Protein AF-A0A0F9Q353-F1 (afdb_monomer)

Radius of gyration: 12.49 Å; Cα contacts (8 Å, |Δi|>4): 175; chains: 1; bounding box: 30×31×24 Å

Mean predicted aligned error: 6.6 Å

Solvent-accessible surface area (backbone atoms only — not comparable to full-atom values): 4764 Å² total; per-residue (Å²): 137,80,73,57,53,76,43,81,34,39,26,71,79,40,63,43,52,67,62,39,36,27,15,77,24,62,37,100,82,70,82,49,69,42,87,72,24,37,35,82,45,75,51,38,91,61,36,56,27,24,27,67,54,62,32,96,53,70,33,55,62,44,41,32,32,37,59,38,44,84,82,71,77,42,87,64,80,46,75,80,83,125

pLDDT: mean 84.51, std 13.55, range [41.09, 95.44]

Foldseek 3Di:
DDQWDKDKFFEDFDWFDFFFFKAFDADPVNPDTDPRYIDGDQAQVRGQFGFHDGGPGTDRMTIGTGHHCVVPPHRDHGDPDD

Secondary structure (DSSP, 8-state):
--SEEEEEEEEEEEEE-TT-EEEEEEPTTSSSEEEEEEEE-S-GGG-SEEESS-EEEEEEEEEEEEE-TTTTTSSPPPP---

Sequence (82 aa):
MATTGVFEFDCASSTFELGDLLGPDDNSAQDALVNQQAITVTNAARAVGRCAKRAESAVLVVLVDIKSTIMYGGPQEGIAST

Structure (mmCIF, N/CA/C/O backbone):
data_AF-A0A0F9Q353-F1
#
_entry.id   AF-A0A0F9Q353-F1
#
loop_
_atom_site.group_PDB
_atom_site.id
_atom_site.type_symbol
_atom_site.label_atom_id
_atom_site.label_alt_id
_atom_site.label_comp_id
_atom_site.label_asym_id
_atom_site.label_entity_id
_atom_site.label_seq_id
_atom_site.pdbx_PDB_ins_code
_atom_site.Cartn_x
_atom_site.Cartn_y
_atom_site.Cartn_z
_atom_site.occupancy
_atom_site.B_iso_or_equiv
_atom_site.auth_seq_id
_atom_site.auth_comp_id
_atom_site.auth_asym_id
_atom_site.auth_atom_id
_atom_site.pdbx_PDB_model_num
ATOM 1 N N . MET A 1 1 ? 15.493 -1.416 10.313 1.00 51.75 1 MET A N 1
ATOM 2 C CA . MET A 1 1 ? 15.034 -1.837 8.973 1.00 51.75 1 MET A CA 1
ATOM 3 C C . MET A 1 1 ? 13.899 -2.817 9.163 1.00 51.75 1 MET A C 1
ATOM 5 O O . MET A 1 1 ? 14.091 -3.773 9.902 1.00 51.75 1 MET A O 1
ATOM 9 N N . ALA A 1 2 ? 12.730 -2.552 8.587 1.00 57.69 2 ALA A N 1
ATOM 10 C CA . ALA A 1 2 ? 11.580 -3.438 8.705 1.00 57.69 2 ALA A CA 1
ATOM 11 C C . ALA A 1 2 ? 11.447 -4.276 7.433 1.00 57.69 2 ALA A C 1
ATOM 13 O O . ALA A 1 2 ? 11.236 -3.735 6.354 1.00 57.69 2 ALA A O 1
ATOM 14 N N . THR A 1 3 ? 11.622 -5.589 7.552 1.00 63.09 3 THR A N 1
ATOM 15 C CA . THR A 1 3 ? 11.426 -6.551 6.451 1.00 63.09 3 THR A CA 1
ATOM 16 C C . THR A 1 3 ? 10.000 -7.111 6.413 1.00 63.09 3 THR A C 1
ATOM 18 O O . THR A 1 3 ? 9.657 -7.863 5.505 1.00 63.09 3 THR A O 1
ATOM 21 N N . THR A 1 4 ? 9.189 -6.764 7.414 1.00 70.25 4 THR A N 1
ATOM 22 C CA . THR A 1 4 ? 7.785 -7.141 7.600 1.00 70.25 4 THR A CA 1
ATOM 23 C C . THR A 1 4 ? 7.170 -6.185 8.625 1.00 70.25 4 THR A C 1
ATOM 25 O O . THR A 1 4 ? 7.886 -5.687 9.500 1.00 70.25 4 THR A O 1
ATOM 28 N N . GLY A 1 5 ? 5.863 -5.941 8.542 1.00 84.81 5 GLY A N 1
ATOM 29 C CA . GLY A 1 5 ? 5.130 -5.162 9.539 1.00 84.81 5 GLY A CA 1
ATOM 30 C C . GLY A 1 5 ? 4.105 -4.220 8.923 1.00 84.81 5 GLY A C 1
ATOM 31 O O . GLY A 1 5 ? 4.131 -3.954 7.722 1.00 84.81 5 GLY A O 1
ATOM 32 N N . VAL A 1 6 ? 3.222 -3.709 9.779 1.00 91.06 6 VAL A N 1
ATOM 33 C CA . VAL A 1 6 ? 2.193 -2.740 9.401 1.00 91.06 6 VAL A CA 1
ATOM 34 C C . VAL A 1 6 ? 2.730 -1.330 9.608 1.00 91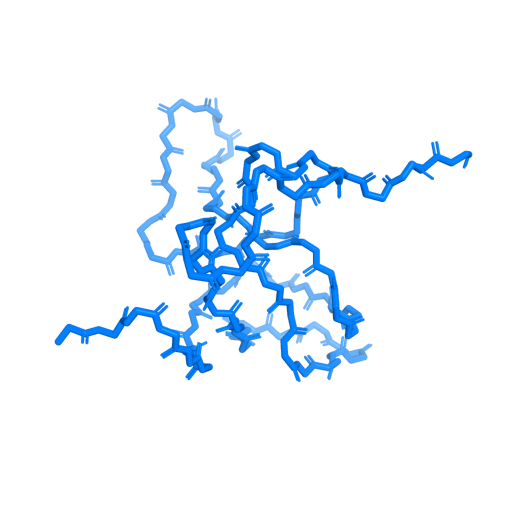.06 6 VAL A C 1
ATOM 36 O O . VAL A 1 6 ? 3.142 -0.980 10.714 1.00 91.06 6 VAL A O 1
ATOM 39 N N . PHE A 1 7 ? 2.710 -0.537 8.543 1.00 92.38 7 PHE A N 1
ATOM 40 C CA . PHE A 1 7 ? 3.160 0.850 8.526 1.00 92.38 7 PHE A CA 1
ATOM 41 C C . PHE A 1 7 ? 2.047 1.767 8.049 1.00 92.38 7 PHE A C 1
ATOM 43 O O . PHE A 1 7 ? 1.168 1.362 7.293 1.00 92.38 7 PHE A O 1
ATOM 50 N N . GLU A 1 8 ? 2.101 3.004 8.507 1.00 93.75 8 GLU A N 1
ATOM 51 C CA . GLU A 1 8 ? 1.155 4.043 8.143 1.00 93.75 8 GLU A CA 1
ATOM 52 C C . GLU A 1 8 ? 1.710 4.863 6.974 1.00 93.75 8 GLU A C 1
ATOM 54 O O . GLU A 1 8 ? 2.880 5.248 6.996 1.00 93.75 8 GLU A O 1
ATOM 59 N N . PHE A 1 9 ? 0.881 5.100 5.958 1.00 93.31 9 PHE A N 1
ATOM 60 C CA . PHE A 1 9 ? 1.202 5.936 4.802 1.00 93.31 9 PHE A CA 1
ATOM 61 C C . PHE A 1 9 ? 0.056 6.901 4.514 1.00 93.31 9 PHE A C 1
ATOM 63 O O . PHE A 1 9 ? -1.111 6.560 4.730 1.00 93.31 9 PHE A O 1
ATOM 70 N N . ASP A 1 10 ? 0.384 8.070 3.969 1.00 95.38 10 ASP A N 1
ATOM 71 C CA . ASP A 1 10 ? -0.623 8.977 3.427 1.00 95.38 10 ASP A CA 1
ATOM 72 C C . ASP A 1 10 ? -1.293 8.331 2.205 1.00 95.38 10 ASP A C 1
ATOM 74 O O . ASP A 1 10 ? -0.688 7.532 1.488 1.00 95.38 10 ASP A O 1
ATOM 78 N N . CYS A 1 11 ? -2.550 8.668 1.937 1.00 93.31 11 CYS A N 1
ATOM 79 C CA . CYS A 1 11 ? -3.258 8.235 0.732 1.00 93.31 11 CYS A CA 1
ATOM 80 C C . CYS A 1 11 ? -4.135 9.355 0.175 1.00 93.31 11 CYS A C 1
ATOM 82 O O . CYS A 1 11 ? -4.545 10.270 0.897 1.00 93.31 11 CYS A O 1
ATOM 84 N N . ALA A 1 12 ? -4.410 9.303 -1.128 1.00 87.56 12 ALA A N 1
ATOM 85 C CA . ALA A 1 12 ? -5.484 10.102 -1.694 1.00 87.56 12 ALA A CA 1
ATOM 86 C C . ALA A 1 12 ? -6.803 9.686 -1.023 1.00 87.56 12 ALA A C 1
ATOM 88 O O . ALA A 1 12 ? -7.006 8.502 -0.759 1.00 87.56 12 ALA A O 1
ATOM 89 N N . SER A 1 13 ? -7.681 10.654 -0.734 1.00 91.88 13 SER A N 1
ATOM 90 C CA . SER A 1 13 ? -8.945 10.433 -0.014 1.00 91.88 13 SER A CA 1
ATOM 91 C C . SER A 1 13 ? -9.751 9.284 -0.632 1.00 91.88 13 SER A C 1
ATOM 93 O O . SER A 1 13 ? -10.393 9.462 -1.668 1.00 91.88 13 SER A O 1
ATOM 95 N N . SER A 1 14 ? -9.688 8.104 -0.012 1.00 92.69 14 SER A N 1
ATOM 96 C CA . SER A 1 14 ? -10.187 6.860 -0.603 1.00 92.69 14 SER A CA 1
ATOM 97 C C . SER A 1 14 ? -10.620 5.855 0.461 1.00 92.69 14 SER A C 1
ATOM 99 O O . SER A 1 14 ? -10.276 5.966 1.640 1.00 92.69 14 SER A O 1
ATOM 101 N N . THR A 1 15 ? -11.412 4.879 0.035 1.00 94.25 15 THR A N 1
ATOM 102 C CA . THR A 1 15 ? -11.824 3.716 0.826 1.00 94.25 15 THR A CA 1
ATOM 103 C C . THR A 1 15 ? -10.922 2.530 0.512 1.00 94.25 15 THR A C 1
ATOM 105 O O . THR A 1 15 ? -10.441 2.403 -0.614 1.00 94.25 15 THR A O 1
ATOM 108 N N . PHE A 1 16 ? -10.738 1.634 1.479 1.00 93.81 16 PHE A N 1
ATOM 109 C CA . PHE A 1 16 ? -9.863 0.469 1.332 1.00 93.81 16 PHE A CA 1
ATOM 110 C C . PHE A 1 16 ? -10.515 -0.775 1.912 1.00 93.81 16 PHE A C 1
ATOM 112 O O . PHE A 1 16 ? -11.077 -0.730 3.009 1.00 93.81 16 PHE A O 1
ATOM 119 N N . GLU A 1 17 ? -10.380 -1.898 1.221 1.00 94.25 17 GLU A N 1
ATOM 120 C CA . GLU A 1 17 ? -10.792 -3.201 1.720 1.00 94.25 17 GLU A CA 1
ATOM 121 C C . GLU A 1 17 ? -9.605 -3.971 2.306 1.00 94.25 17 GLU A C 1
ATOM 123 O O . GLU A 1 17 ? -8.442 -3.778 1.943 1.00 94.25 17 GLU A O 1
ATOM 128 N N . LEU A 1 18 ? -9.886 -4.846 3.276 1.00 93.31 18 LEU A N 1
ATOM 129 C CA . LEU A 1 18 ? -8.835 -5.635 3.916 1.00 93.31 18 LEU A CA 1
ATOM 130 C C . LEU A 1 18 ? -8.162 -6.544 2.878 1.00 93.31 18 LEU A C 1
ATOM 132 O O . LEU A 1 18 ? -8.817 -7.367 2.244 1.00 93.31 18 LEU A O 1
ATOM 136 N N . GLY A 1 19 ? -6.838 -6.448 2.761 1.00 90.25 19 GLY A N 1
ATOM 137 C CA . GLY A 1 19 ? -6.062 -7.260 1.829 1.00 90.25 19 GLY A CA 1
ATOM 138 C C . GLY A 1 19 ? -5.902 -6.676 0.423 1.00 90.25 19 GLY A C 1
ATOM 139 O O . GLY A 1 19 ? -5.203 -7.317 -0.373 1.00 90.25 19 GLY A O 1
ATOM 140 N N . ASP A 1 20 ? -6.475 -5.495 0.147 1.00 92.88 20 ASP A N 1
ATOM 141 C CA . ASP A 1 20 ? -6.252 -4.738 -1.090 1.00 92.88 20 ASP A CA 1
ATOM 142 C C . ASP A 1 20 ? -4.761 -4.559 -1.360 1.00 92.88 20 ASP A C 1
ATOM 144 O O . ASP A 1 20 ? -3.970 -4.334 -0.441 1.00 92.88 20 ASP A O 1
ATOM 148 N N . LEU A 1 21 ? -4.368 -4.665 -2.626 1.00 91.94 21 LEU A N 1
ATOM 149 C CA . LEU A 1 21 ? -2.990 -4.444 -3.045 1.00 91.94 21 LEU A CA 1
ATOM 150 C C . LEU A 1 21 ? -2.689 -2.946 -3.019 1.00 91.94 21 LEU A C 1
ATOM 152 O O . LEU A 1 21 ? -3.391 -2.160 -3.651 1.00 91.94 21 LEU A O 1
ATOM 156 N N . LEU A 1 22 ? -1.627 -2.560 -2.314 1.00 92.94 22 LEU A N 1
ATOM 157 C CA . LEU A 1 22 ? -1.222 -1.164 -2.167 1.00 92.94 22 LEU A CA 1
ATOM 158 C C . LEU A 1 22 ? 0.145 -0.935 -2.803 1.00 92.94 22 LEU A C 1
ATOM 160 O O . LEU A 1 22 ? 1.072 -1.724 -2.602 1.00 92.94 22 LEU A O 1
ATOM 164 N N . GLY A 1 23 ? 0.254 0.143 -3.570 1.00 92.50 23 GLY A N 1
ATOM 165 C CA . GLY A 1 23 ? 1.460 0.586 -4.264 1.00 92.50 23 GLY A CA 1
ATOM 166 C C . GLY A 1 23 ? 1.666 2.096 -4.118 1.00 92.50 23 GLY A C 1
ATOM 167 O O . GLY A 1 23 ? 0.818 2.770 -3.532 1.00 92.50 23 GLY A O 1
ATOM 168 N N . PRO A 1 24 ? 2.791 2.635 -4.613 1.00 93.06 24 PRO A N 1
ATOM 169 C CA . PRO A 1 24 ? 3.025 4.074 -4.614 1.00 93.06 24 PRO A CA 1
ATOM 170 C C . PRO A 1 24 ? 2.014 4.789 -5.517 1.00 93.06 24 PRO A C 1
ATOM 172 O O . PRO A 1 24 ? 1.697 4.290 -6.600 1.00 93.06 24 PRO A O 1
ATOM 175 N N . ASP A 1 25 ? 1.542 5.947 -5.066 1.00 93.44 25 ASP A N 1
ATOM 176 C CA . ASP A 1 25 ? 0.627 6.798 -5.826 1.00 93.44 25 ASP A CA 1
ATOM 177 C C . ASP A 1 25 ? 1.372 7.616 -6.890 1.00 93.44 25 ASP A C 1
ATOM 179 O O . ASP A 1 25 ? 2.507 8.061 -6.667 1.00 93.44 25 ASP A O 1
ATOM 183 N N . ASP A 1 26 ? 0.742 7.810 -8.047 1.00 91.81 26 ASP A N 1
ATOM 184 C CA . ASP A 1 26 ? 1.244 8.681 -9.104 1.00 91.81 26 ASP A CA 1
ATOM 185 C C . ASP A 1 26 ? 0.594 10.065 -9.034 1.00 91.81 26 ASP A C 1
ATOM 187 O O . ASP A 1 26 ? -0.473 10.284 -8.465 1.00 91.81 26 ASP A O 1
ATOM 191 N N . ASN A 1 27 ? 1.294 11.071 -9.551 1.00 89.88 27 ASN A N 1
ATOM 192 C CA . ASN A 1 27 ? 0.709 12.395 -9.663 1.00 89.88 27 ASN A CA 1
ATOM 193 C C . ASN A 1 27 ? -0.367 12.401 -10.762 1.00 89.88 27 ASN A C 1
ATOM 195 O O . ASN A 1 27 ? -0.405 11.551 -11.648 1.00 89.88 27 ASN A O 1
ATOM 199 N N . SER A 1 28 ? -1.202 13.441 -10.784 1.00 87.75 28 SER A N 1
ATOM 200 C CA . SER A 1 28 ? -2.257 13.564 -11.801 1.00 87.75 28 SER A CA 1
ATOM 201 C C . SER A 1 28 ? -1.743 13.576 -13.255 1.00 87.75 28 SER A C 1
ATOM 203 O O . SER A 1 28 ? -2.544 13.381 -14.167 1.00 87.75 28 SER 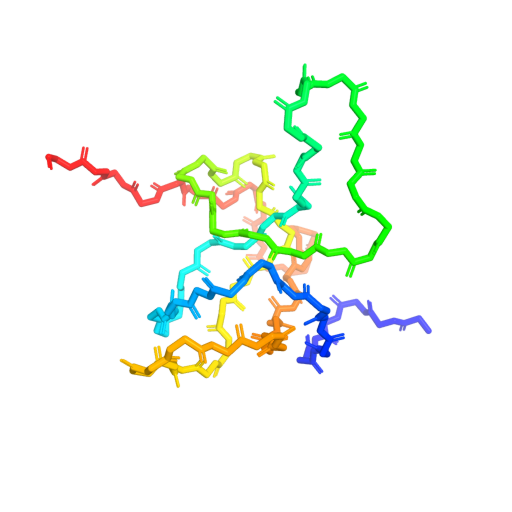A O 1
ATOM 205 N N . ALA A 1 29 ? -0.452 13.842 -13.482 1.00 89.19 29 ALA A N 1
ATOM 206 C CA . ALA A 1 29 ? 0.191 13.816 -14.797 1.00 89.19 29 ALA A CA 1
ATOM 207 C C . ALA A 1 29 ? 0.797 12.442 -15.160 1.00 89.19 29 ALA A C 1
ATOM 209 O O . ALA A 1 29 ? 1.234 12.262 -16.294 1.00 89.19 29 ALA A O 1
ATOM 210 N N . GLN A 1 30 ? 0.790 11.481 -14.227 1.00 86.69 30 GLN A N 1
ATOM 211 C CA . GLN A 1 30 ? 1.338 10.123 -14.343 1.00 86.69 30 GLN A CA 1
ATOM 212 C C . GLN A 1 30 ? 2.823 10.066 -14.740 1.00 86.69 30 GLN A C 1
ATOM 214 O O . GLN A 1 30 ? 3.285 9.087 -15.328 1.00 86.69 30 GLN A O 1
ATOM 219 N N . ASP A 1 31 ? 3.589 11.109 -14.419 1.00 92.62 31 ASP A N 1
ATOM 220 C CA . ASP A 1 31 ? 5.016 11.226 -14.742 1.00 92.62 31 ASP A CA 1
ATOM 221 C C . ASP A 1 31 ? 5.924 11.240 -13.502 1.00 92.62 31 ASP A C 1
ATOM 223 O O . ASP A 1 31 ? 7.146 11.117 -13.622 1.00 92.62 31 ASP A O 1
ATOM 227 N N . ALA A 1 32 ? 5.340 11.327 -12.306 1.00 91.44 32 ALA A N 1
ATOM 228 C CA . ALA A 1 32 ? 6.058 11.285 -11.041 1.00 91.44 32 ALA A CA 1
ATOM 229 C C . ALA A 1 32 ? 5.247 10.574 -9.952 1.00 91.44 32 ALA A C 1
ATOM 231 O O . ALA A 1 32 ? 4.024 10.485 -10.024 1.00 91.44 32 ALA A O 1
ATOM 232 N N . LEU A 1 33 ? 5.942 10.098 -8.917 1.00 91.94 33 LEU A N 1
ATOM 233 C CA . LEU A 1 33 ? 5.317 9.543 -7.717 1.00 91.94 33 LEU A CA 1
ATOM 234 C C . LEU A 1 33 ? 5.029 10.655 -6.708 1.00 91.94 33 LEU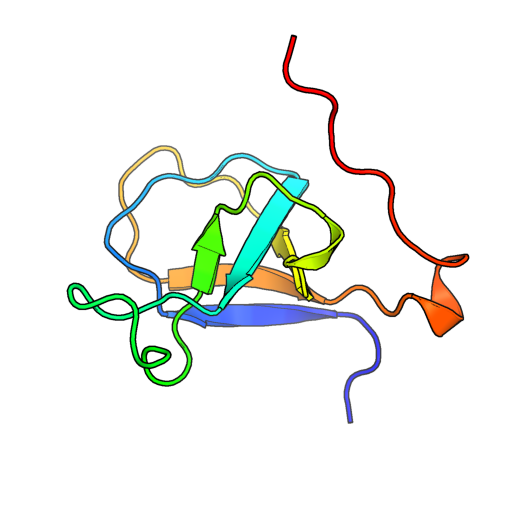 A C 1
ATOM 236 O O . LEU A 1 33 ? 5.851 11.559 -6.525 1.00 91.94 33 LEU A O 1
ATOM 240 N N . VAL A 1 34 ? 3.894 10.567 -6.020 1.00 93.06 34 VAL A N 1
ATOM 241 C CA . VAL A 1 34 ? 3.584 11.477 -4.915 1.00 93.06 34 VAL A CA 1
ATOM 242 C C . VAL A 1 34 ? 4.392 11.069 -3.685 1.00 93.06 34 VAL A C 1
ATOM 244 O O . VAL A 1 34 ? 4.578 9.886 -3.389 1.00 93.06 34 VAL A O 1
ATOM 247 N N . ASN A 1 35 ? 4.931 12.058 -2.969 1.00 92.12 35 ASN A N 1
ATOM 248 C CA . ASN A 1 35 ? 5.811 11.800 -1.836 1.00 92.12 35 ASN A CA 1
ATOM 249 C C . ASN A 1 35 ? 5.091 11.001 -0.743 1.00 92.12 35 ASN A C 1
ATOM 251 O O . ASN A 1 35 ? 4.179 11.518 -0.107 1.00 92.12 35 ASN A O 1
ATOM 255 N N . GLN A 1 36 ? 5.573 9.778 -0.503 1.00 87.50 36 GLN A N 1
ATOM 256 C CA . GLN A 1 36 ? 5.129 8.892 0.581 1.00 87.50 36 GLN A CA 1
ATOM 257 C C . GLN A 1 36 ? 3.617 8.613 0.600 1.00 87.50 36 GLN A C 1
ATOM 259 O O . GLN A 1 36 ? 3.075 8.245 1.641 1.00 87.50 36 GLN A O 1
ATOM 264 N N . GLN A 1 37 ? 2.960 8.728 -0.558 1.00 94.00 37 GLN A N 1
ATOM 265 C CA . GLN A 1 37 ? 1.544 8.428 -0.712 1.00 94.00 37 GLN A CA 1
ATOM 266 C C . GLN A 1 37 ? 1.342 7.041 -1.330 1.00 94.00 37 GLN A C 1
ATOM 268 O O . GLN A 1 37 ? 2.064 6.643 -2.250 1.00 94.00 37 GLN A O 1
ATOM 273 N N . ALA A 1 38 ? 0.365 6.303 -0.812 1.00 93.62 38 ALA A N 1
ATOM 274 C CA . ALA A 1 38 ? -0.019 4.985 -1.287 1.00 93.62 38 ALA A CA 1
ATOM 275 C C . ALA A 1 38 ? -1.442 4.986 -1.858 1.00 93.62 38 ALA A C 1
ATOM 277 O O . ALA A 1 38 ? -2.339 5.655 -1.340 1.00 93.62 38 ALA A O 1
ATOM 278 N N . ILE A 1 39 ? -1.650 4.177 -2.895 1.00 94.38 39 ILE A N 1
ATOM 279 C CA . ILE A 1 39 ? -2.942 3.971 -3.552 1.00 94.38 39 ILE A CA 1
ATOM 280 C C . ILE A 1 39 ? -3.183 2.483 -3.823 1.00 94.38 39 ILE A C 1
ATOM 282 O O . ILE A 1 39 ? -2.251 1.671 -3.875 1.00 94.38 39 ILE A O 1
ATOM 286 N N . THR A 1 40 ? -4.452 2.116 -3.996 1.00 92.44 40 THR A N 1
ATOM 287 C CA . THR A 1 40 ? -4.847 0.778 -4.432 1.00 92.44 40 THR A CA 1
ATOM 288 C C . THR A 1 40 ? -4.381 0.520 -5.859 1.00 92.44 40 THR A C 1
ATOM 290 O O . THR A 1 40 ? -4.612 1.320 -6.764 1.00 92.44 40 THR A O 1
ATOM 293 N N . VAL A 1 41 ? -3.751 -0.631 -6.079 1.00 91.38 41 VAL A N 1
ATOM 294 C CA . VA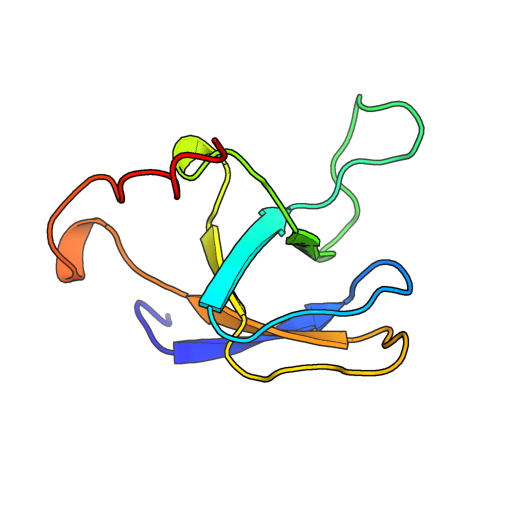L A 1 41 ? -3.296 -1.077 -7.399 1.00 91.38 41 VAL A CA 1
ATOM 295 C C . VAL A 1 41 ? -3.940 -2.409 -7.754 1.00 91.38 41 VAL A C 1
ATOM 297 O O . VAL A 1 41 ? -4.181 -3.249 -6.899 1.00 91.38 41 VAL A O 1
ATOM 300 N N . THR A 1 42 ? -4.192 -2.646 -9.035 1.00 88.81 42 THR A N 1
ATOM 301 C CA . THR A 1 42 ? -4.751 -3.927 -9.501 1.00 88.81 42 THR A CA 1
ATOM 302 C C . THR A 1 42 ? -3.669 -4.944 -9.865 1.00 88.81 42 THR A C 1
ATOM 304 O O . THR A 1 42 ? -3.902 -6.148 -9.830 1.00 88.81 42 THR A O 1
ATOM 307 N N . ASN A 1 43 ? -2.462 -4.477 -10.191 1.00 85.25 43 ASN A N 1
ATOM 308 C CA . ASN A 1 43 ? -1.344 -5.329 -10.581 1.00 85.25 43 ASN A CA 1
ATOM 309 C C . ASN A 1 43 ? -0.415 -5.584 -9.386 1.00 85.25 43 ASN A C 1
ATOM 311 O O . ASN A 1 43 ? 0.229 -4.657 -8.896 1.00 85.25 43 ASN A O 1
ATOM 315 N N . ALA A 1 44 ? -0.286 -6.845 -8.962 1.00 84.38 44 ALA A N 1
ATOM 316 C CA . ALA A 1 44 ? 0.592 -7.221 -7.852 1.00 84.38 44 ALA A CA 1
ATOM 317 C C . ALA A 1 44 ? 2.076 -6.924 -8.102 1.00 84.38 44 ALA A C 1
ATOM 319 O O . ALA A 1 44 ? 2.801 -6.676 -7.144 1.00 84.38 44 ALA A O 1
ATOM 320 N N . ALA A 1 45 ? 2.528 -6.845 -9.358 1.00 83.56 45 ALA A N 1
ATOM 321 C CA . ALA A 1 45 ? 3.892 -6.413 -9.671 1.00 83.56 45 ALA A CA 1
ATOM 322 C C . ALA A 1 45 ? 4.157 -4.941 -9.298 1.00 83.56 45 ALA A C 1
ATOM 324 O O . ALA A 1 45 ? 5.311 -4.533 -9.193 1.00 83.56 45 ALA A O 1
ATOM 325 N N . ARG A 1 46 ? 3.098 -4.141 -9.104 1.00 86.75 46 ARG A N 1
ATOM 326 C CA . ARG A 1 46 ? 3.168 -2.741 -8.656 1.00 86.75 46 ARG A CA 1
ATOM 327 C C . ARG A 1 46 ? 2.894 -2.588 -7.154 1.00 86.75 46 ARG A C 1
ATOM 329 O O . ARG A 1 46 ? 2.964 -1.472 -6.647 1.00 86.75 46 ARG A O 1
ATOM 336 N N . ALA A 1 47 ? 2.566 -3.673 -6.452 1.00 89.75 47 ALA A N 1
ATOM 337 C CA . ALA A 1 47 ? 2.209 -3.639 -5.040 1.00 89.75 47 ALA A CA 1
ATOM 338 C C . ALA A 1 47 ? 3.445 -3.797 -4.141 1.00 89.75 47 ALA A C 1
ATOM 340 O O . ALA A 1 47 ? 4.285 -4.667 -4.364 1.00 89.75 47 ALA A O 1
ATOM 341 N N . VAL A 1 48 ? 3.530 -2.981 -3.090 1.00 88.88 48 VAL A N 1
ATOM 342 C CA . VAL A 1 48 ? 4.554 -3.074 -2.031 1.00 88.88 48 VAL A CA 1
ATOM 343 C C . VAL A 1 48 ? 4.047 -3.823 -0.795 1.00 88.88 48 VAL A C 1
ATOM 345 O O . VAL A 1 48 ? 4.831 -4.295 0.029 1.00 88.88 48 VAL A O 1
ATOM 348 N N . GLY A 1 49 ? 2.728 -3.948 -0.659 1.00 90.44 49 GLY A N 1
ATOM 349 C CA . GLY A 1 49 ? 2.092 -4.572 0.489 1.00 90.44 49 GLY A CA 1
ATOM 350 C C . GLY A 1 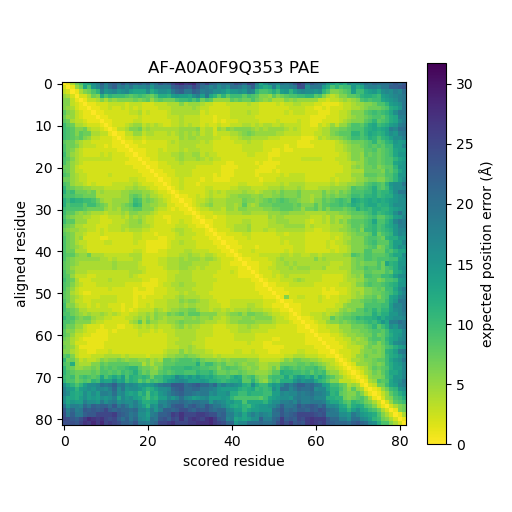49 ? 0.589 -4.711 0.312 1.00 90.44 49 GLY A C 1
ATOM 351 O O . GLY A 1 49 ? 0.054 -4.561 -0.791 1.00 90.44 49 GLY A O 1
ATOM 352 N N . ARG A 1 50 ? -0.090 -5.016 1.417 1.00 91.94 50 ARG A N 1
ATOM 353 C CA . ARG A 1 50 ? -1.549 -5.144 1.458 1.00 91.94 50 ARG A CA 1
ATOM 354 C C . ARG A 1 50 ? -2.166 -4.243 2.509 1.00 91.94 50 ARG A C 1
ATOM 356 O O . ARG A 1 50 ? -1.548 -3.983 3.539 1.00 91.94 50 ARG A O 1
ATOM 363 N N . CYS A 1 51 ? -3.400 -3.816 2.280 1.00 93.56 51 CYS A N 1
ATOM 364 C CA . CYS A 1 51 ? -4.159 -3.079 3.276 1.00 93.56 51 CYS A CA 1
ATOM 365 C C . CYS A 1 51 ? -4.366 -3.942 4.529 1.00 93.56 51 CYS A C 1
ATOM 367 O O . CYS A 1 51 ? -4.937 -5.032 4.462 1.00 93.56 51 CYS A O 1
ATOM 369 N N . ALA A 1 52 ? -3.890 -3.453 5.672 1.00 93.62 52 ALA A N 1
ATOM 370 C CA . ALA A 1 52 ? -3.958 -4.141 6.957 1.00 93.62 52 ALA A CA 1
ATOM 371 C C . ALA A 1 52 ? -5.256 -3.844 7.726 1.00 93.62 52 ALA A C 1
ATOM 373 O O . ALA A 1 52 ? -5.573 -4.538 8.693 1.00 93.62 52 ALA A O 1
ATOM 374 N N . LYS A 1 53 ? -6.010 -2.813 7.320 1.00 93.31 53 LYS A N 1
ATOM 375 C CA . LYS A 1 53 ? -7.254 -2.404 7.976 1.00 93.31 53 LYS A CA 1
ATOM 376 C C . LYS A 1 53 ? -8.229 -1.786 6.979 1.00 93.31 53 LYS A C 1
ATOM 378 O O . LYS A 1 53 ? -7.918 -0.777 6.360 1.00 93.31 53 LYS A O 1
ATOM 383 N N . ARG A 1 54 ? -9.439 -2.344 6.925 1.00 94.56 54 ARG A N 1
ATOM 384 C CA . ARG A 1 54 ? -10.553 -1.814 6.132 1.00 94.56 54 ARG A CA 1
ATOM 385 C C . ARG A 1 54 ? -10.918 -0.381 6.546 1.00 94.56 54 ARG A C 1
ATOM 387 O O . ARG A 1 54 ? -11.019 -0.087 7.740 1.00 94.56 54 ARG A O 1
ATOM 394 N N . ALA A 1 55 ? -11.170 0.467 5.556 1.00 93.75 55 ALA A N 1
ATOM 395 C CA . ALA A 1 55 ? -11.667 1.829 5.694 1.00 93.75 55 ALA A CA 1
ATOM 396 C C . ALA A 1 55 ? -12.952 1.984 4.865 1.00 93.75 55 ALA A C 1
ATOM 398 O O . ALA A 1 55 ? -12.904 2.100 3.643 1.00 93.75 55 ALA A O 1
ATOM 399 N N . GLU A 1 56 ? -14.102 1.965 5.546 1.00 90.06 56 GLU A N 1
ATOM 400 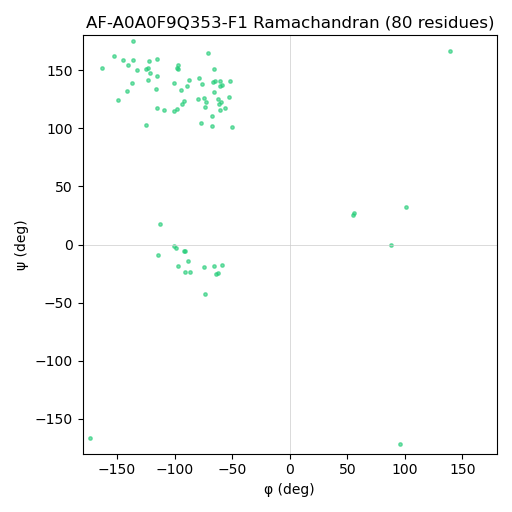C CA . GLU A 1 56 ? -15.438 2.044 4.921 1.00 90.06 56 GLU A CA 1
ATOM 401 C C . GLU A 1 56 ? -15.800 3.452 4.424 1.00 90.06 56 GLU A C 1
ATOM 403 O O . GLU A 1 56 ? -16.680 3.610 3.583 1.00 90.06 56 GLU A O 1
ATOM 408 N N . SER A 1 57 ? -15.113 4.469 4.944 1.00 93.12 57 SER A N 1
ATOM 409 C CA . SER A 1 57 ? -15.237 5.871 4.546 1.00 93.12 57 SER A CA 1
ATOM 410 C C . SER A 1 57 ? -13.883 6.385 4.083 1.00 93.12 57 SER A C 1
ATOM 412 O O . SER A 1 57 ? -12.851 5.839 4.475 1.00 93.12 57 SER A O 1
ATOM 414 N N . ALA A 1 58 ? -13.893 7.446 3.276 1.00 92.88 58 ALA A N 1
ATOM 415 C CA . ALA A 1 58 ? -12.671 8.018 2.737 1.00 92.88 58 ALA A CA 1
ATOM 416 C C . ALA A 1 58 ? -11.726 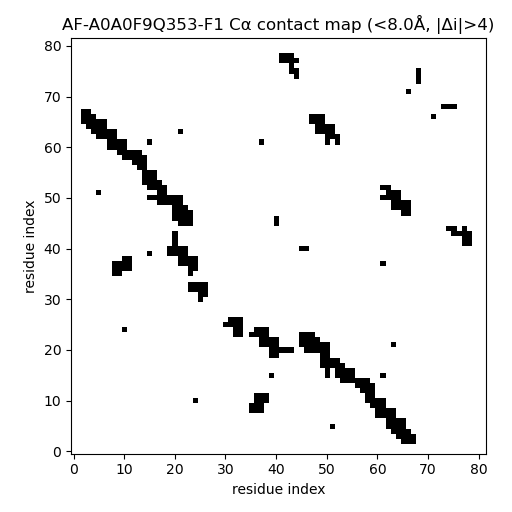8.484 3.858 1.00 92.88 58 ALA A C 1
ATOM 418 O O . ALA A 1 58 ? -12.105 9.292 4.711 1.00 92.88 58 ALA A O 1
ATOM 419 N N . VAL A 1 59 ? -10.506 7.952 3.853 1.00 94.50 59 VAL A N 1
ATOM 420 C CA . VAL A 1 59 ? -9.430 8.296 4.789 1.00 94.50 59 VAL A CA 1
ATOM 421 C C . VAL A 1 59 ? -8.273 8.946 4.040 1.00 94.50 59 VAL A C 1
ATOM 423 O O . VAL A 1 59 ? -8.140 8.784 2.833 1.00 94.50 59 VAL A O 1
ATOM 426 N N . LEU A 1 60 ? -7.435 9.681 4.770 1.00 95.44 60 LEU A N 1
ATOM 427 C CA . LEU A 1 60 ? -6.197 10.275 4.246 1.00 95.44 60 LEU A CA 1
ATOM 428 C C . LEU A 1 60 ? -4.957 9.459 4.615 1.00 95.44 60 LEU A C 1
ATOM 430 O O . LEU A 1 60 ? -3.847 9.810 4.237 1.00 95.44 60 LEU A O 1
ATOM 434 N N . VAL A 1 61 ? -5.152 8.370 5.356 1.00 94.19 61 VAL A N 1
ATOM 435 C CA . VAL A 1 61 ? -4.091 7.548 5.918 1.00 94.19 61 VAL A CA 1
ATOM 436 C C . VAL A 1 61 ? -4.487 6.079 5.822 1.00 94.19 61 VAL A C 1
ATOM 438 O O . VAL A 1 61 ? -5.595 5.706 6.216 1.00 94.19 61 VAL A O 1
ATOM 441 N N . VAL A 1 62 ? -3.576 5.242 5.330 1.00 94.50 62 VAL A N 1
ATOM 442 C CA . VAL A 1 62 ? -3.777 3.802 5.145 1.00 94.50 62 VAL A CA 1
ATOM 443 C C . VAL A 1 62 ? -2.719 2.996 5.898 1.00 94.50 62 VAL A C 1
ATOM 445 O O . VAL A 1 62 ? -1.546 3.362 5.958 1.00 94.50 62 VAL A O 1
ATOM 448 N N . LEU A 1 63 ? -3.142 1.869 6.478 1.00 93.69 63 LEU A N 1
ATOM 449 C CA . LEU A 1 63 ? -2.245 0.909 7.118 1.00 93.69 63 LEU A CA 1
ATOM 450 C C . LEU A 1 63 ? -1.848 -0.173 6.117 1.00 93.69 63 LEU A C 1
ATOM 452 O O . LEU A 1 63 ? -2.704 -0.897 5.607 1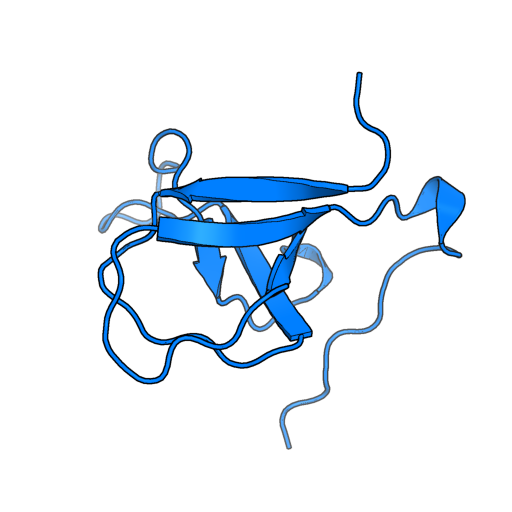.00 93.69 63 LEU A O 1
ATOM 456 N N . VAL A 1 64 ? -0.550 -0.304 5.871 1.00 92.38 64 VAL A N 1
ATOM 457 C CA . VAL A 1 64 ? 0.030 -1.203 4.872 1.00 92.38 64 VAL A CA 1
ATOM 458 C C . VAL A 1 64 ? 0.875 -2.260 5.562 1.00 92.38 64 VAL A C 1
ATOM 460 O O . VAL A 1 64 ? 1.883 -1.942 6.187 1.00 92.38 64 VAL A O 1
ATOM 463 N N . ASP A 1 65 ? 0.486 -3.525 5.424 1.00 91.75 65 ASP A N 1
ATOM 464 C CA . ASP A 1 65 ? 1.339 -4.666 5.749 1.00 91.75 65 ASP A CA 1
ATOM 465 C C . ASP A 1 65 ? 2.366 -4.856 4.627 1.00 91.75 65 ASP A C 1
ATOM 467 O O . ASP A 1 65 ? 2.034 -5.312 3.525 1.00 91.75 65 ASP A O 1
ATOM 471 N N . ILE A 1 66 ? 3.611 -4.456 4.892 1.00 87.75 66 ILE A N 1
ATOM 472 C CA . ILE A 1 66 ? 4.719 -4.577 3.945 1.00 87.75 66 ILE A CA 1
ATOM 473 C C . ILE A 1 66 ? 5.141 -6.041 3.866 1.00 87.75 66 ILE A C 1
ATOM 475 O O . ILE A 1 66 ? 5.609 -6.624 4.849 1.00 87.75 66 ILE A O 1
ATOM 479 N N . LYS A 1 67 ? 5.024 -6.626 2.668 1.00 80.00 67 LYS A N 1
ATOM 480 C CA . LYS A 1 67 ? 5.358 -8.032 2.424 1.00 80.00 67 LYS A CA 1
ATOM 481 C C . LYS A 1 67 ? 6.616 -8.180 1.586 1.00 80.00 67 LYS A C 1
ATOM 483 O O . LYS A 1 67 ? 6.652 -7.845 0.408 1.00 80.00 67 LYS A O 1
ATOM 488 N N . SER A 1 68 ? 7.645 -8.767 2.193 1.00 74.06 68 SER A N 1
ATOM 489 C CA . SER A 1 68 ? 8.861 -9.153 1.481 1.00 74.06 68 SER A CA 1
ATOM 490 C C . SER A 1 68 ? 8.614 -10.375 0.595 1.00 74.06 68 SER A C 1
ATOM 492 O O . SER A 1 68 ? 8.277 -11.451 1.090 1.00 74.06 68 SER A O 1
ATOM 494 N N . THR A 1 69 ? 8.874 -10.242 -0.704 1.00 71.19 69 THR A N 1
ATOM 495 C CA . THR A 1 69 ? 8.870 -11.366 -1.656 1.00 71.19 69 THR A CA 1
ATOM 496 C C . THR A 1 69 ? 9.957 -12.398 -1.351 1.00 71.19 69 THR A C 1
ATOM 498 O O . THR A 1 69 ? 9.788 -13.573 -1.663 1.00 71.19 69 THR A O 1
ATOM 501 N N . ILE A 1 70 ? 11.047 -11.997 -0.687 1.00 72.56 70 ILE A N 1
ATOM 502 C CA . ILE A 1 70 ? 12.114 -12.912 -0.260 1.00 72.56 70 ILE A CA 1
ATOM 503 C C . ILE A 1 70 ? 11.661 -13.765 0.928 1.00 72.56 70 ILE A C 1
ATOM 505 O O . ILE A 1 70 ? 11.916 -14.965 0.949 1.00 72.56 70 ILE A O 1
ATOM 509 N N . MET A 1 71 ? 10.976 -13.169 1.911 1.00 70.75 71 MET A N 1
ATOM 510 C CA . MET A 1 71 ? 10.580 -13.889 3.130 1.00 70.75 71 MET A CA 1
ATOM 511 C C . MET A 1 71 ? 9.246 -14.639 3.005 1.00 70.75 71 MET A C 1
ATOM 513 O O . MET A 1 71 ? 9.042 -15.606 3.730 1.00 70.75 71 MET A O 1
ATOM 517 N N . TYR A 1 72 ? 8.356 -14.230 2.092 1.00 68.38 72 TYR A N 1
ATOM 518 C CA . TYR A 1 72 ? 7.001 -14.790 1.962 1.00 68.38 72 TYR A CA 1
ATOM 519 C C . TYR A 1 72 ? 6.739 -15.577 0.663 1.00 68.38 72 TYR A C 1
ATOM 521 O O . TYR A 1 72 ? 5.584 -15.852 0.344 1.00 68.38 72 TYR A O 1
ATOM 529 N N . GLY A 1 73 ? 7.785 -16.005 -0.054 1.00 63.34 73 GLY A N 1
ATOM 530 C CA . GLY A 1 73 ? 7.654 -17.084 -1.048 1.00 63.34 73 GLY A CA 1
ATOM 531 C C . GLY A 1 73 ? 7.569 -16.675 -2.523 1.00 63.34 73 GLY A C 1
ATOM 532 O O . GLY A 1 73 ? 6.945 -17.388 -3.301 1.00 63.34 73 GLY A O 1
ATOM 533 N N . GLY A 1 74 ? 8.224 -15.586 -2.934 1.00 63.91 74 GLY A N 1
ATOM 534 C CA . GLY A 1 74 ? 8.352 -15.196 -4.345 1.00 63.91 74 GLY A CA 1
ATOM 535 C C . GLY A 1 74 ? 7.313 -14.169 -4.822 1.00 63.91 74 GLY A C 1
ATOM 536 O O . GLY A 1 74 ? 6.615 -13.573 -3.995 1.00 63.91 74 GLY A O 1
ATOM 537 N N . PRO A 1 75 ? 7.249 -13.891 -6.142 1.00 64.25 75 PRO A N 1
ATOM 538 C CA . PRO A 1 75 ? 6.289 -12.955 -6.728 1.00 64.25 75 PRO A CA 1
ATOM 539 C C . PRO A 1 75 ? 4.858 -13.302 -6.305 1.00 64.25 75 PRO A C 1
ATOM 541 O O . PRO A 1 75 ? 4.430 -14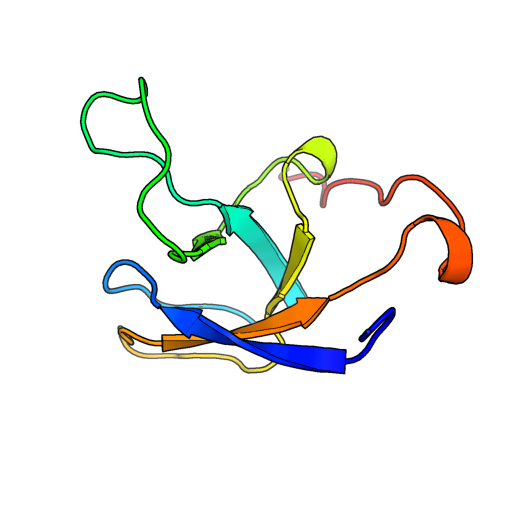.446 -6.427 1.00 64.25 75 PRO A O 1
ATOM 544 N N . GLN A 1 76 ? 4.133 -12.324 -5.765 1.00 67.06 76 GLN A N 1
ATOM 545 C CA . GLN A 1 76 ? 2.742 -12.515 -5.364 1.00 67.06 76 GLN A CA 1
ATOM 546 C C . GLN A 1 76 ? 1.862 -12.430 -6.618 1.00 67.06 76 GLN A C 1
ATOM 548 O O . GLN A 1 76 ? 1.933 -11.440 -7.344 1.00 67.06 76 GLN A O 1
ATOM 553 N N . GLU A 1 77 ? 1.039 -13.448 -6.870 1.00 63.00 77 GLU A N 1
ATOM 554 C CA . GLU A 1 77 ? 0.030 -13.404 -7.933 1.00 63.00 77 GLU A CA 1
ATOM 555 C C . GLU A 1 77 ? -0.965 -12.259 -7.671 1.00 63.00 77 GLU A C 1
ATOM 557 O O . GLU A 1 77 ? -1.417 -12.045 -6.538 1.00 63.00 77 GLU A O 1
ATOM 562 N N . GLY A 1 78 ? -1.298 -11.507 -8.724 1.00 56.66 78 GLY A N 1
ATOM 563 C CA . GLY A 1 78 ? -2.370 -10.515 -8.680 1.00 56.66 78 GLY A CA 1
ATOM 564 C C . GLY A 1 78 ? -3.711 -11.207 -8.499 1.00 56.66 78 GLY A C 1
ATOM 565 O O . GLY A 1 78 ? -3.947 -12.255 -9.095 1.00 56.66 78 GLY A O 1
ATOM 566 N N . ILE A 1 79 ? -4.601 -10.636 -7.681 1.00 57.44 79 ILE A N 1
ATOM 567 C CA . ILE A 1 79 ? -5.997 -11.081 -7.672 1.00 57.44 79 ILE A CA 1
ATOM 568 C C . ILE A 1 79 ? -6.512 -10.936 -9.111 1.00 57.44 79 ILE A C 1
ATOM 570 O O . ILE A 1 79 ? -6.495 -9.844 -9.680 1.00 57.44 79 ILE A O 1
ATOM 574 N N . ALA A 1 80 ? -6.887 -12.055 -9.729 1.00 45.38 80 ALA A N 1
ATOM 575 C CA . ALA A 1 80 ? -7.475 -12.054 -11.057 1.00 45.38 80 ALA A CA 1
ATOM 576 C C . ALA A 1 80 ? -8.852 -11.384 -10.957 1.00 45.38 80 ALA A C 1
ATOM 578 O O . ALA A 1 80 ? -9.803 -11.989 -10.464 1.00 45.38 80 ALA A O 1
ATOM 579 N N . SER A 1 81 ? -8.955 -10.122 -11.379 1.00 50.72 81 SER A N 1
ATOM 580 C CA . SER A 1 81 ? -10.253 -9.480 -11.592 1.00 50.72 81 SER A CA 1
ATOM 581 C C . SER A 1 81 ? -10.915 -10.180 -12.778 1.00 50.72 81 SER A C 1
ATOM 583 O O . SER A 1 81 ? -10.417 -10.080 -13.898 1.00 50.72 81 SER A O 1
ATOM 585 N N . THR A 1 82 ? -11.979 -10.937 -12.510 1.00 41.09 82 THR A N 1
ATOM 586 C CA . THR A 1 82 ? -12.916 -11.423 -13.539 1.00 41.09 82 THR A CA 1
ATOM 587 C C . THR A 1 82 ? -13.921 -10.330 -13.864 1.00 41.09 82 THR A C 1
ATOM 589 O O . THR A 1 82 ? -14.272 -9.580 -12.925 1.00 41.09 82 THR A O 1
#

Organism: NCBI:txid412755